Protein AF-A0A329R8H9-F1 (afdb_monomer)

Sequence (65 aa):
MKNDEWMQLFKPIPKRKTDWPALINELQYPVNSVSTSQVAEDSVSLLLALGYENETYPSTMSLQD

Foldseek 3Di:
DPPVVLCVLQVWDQADAAQVVQLCVLVVDPQPDPFLLSVQVSVQSNSVNRRIHGPHRRDVVNRHD

Radius of gyration: 11.98 Å; Cα contacts (8 Å, |Δi|>4): 70; chains: 1; bounding box: 32×20×26 Å

Structure (mmCIF, N/CA/C/O backbone):
data_AF-A0A329R8H9-F1
#
_entry.id   AF-A0A329R8H9-F1
#
loop_
_atom_site.group_PDB
_atom_site.id
_atom_site.type_symbol
_atom_site.label_atom_id
_atom_site.label_alt_id
_atom_site.label_comp_id
_atom_site.label_asym_id
_atom_site.label_entity_id
_atom_site.label_seq_id
_atom_site.pdbx_PDB_ins_code
_atom_site.Cartn_x
_atom_site.Cartn_y
_atom_site.Cartn_z
_atom_site.occupancy
_atom_site.B_iso_or_equiv
_atom_site.auth_seq_id
_atom_site.auth_comp_id
_atom_site.auth_asym_id
_atom_site.auth_atom_id
_atom_site.pdbx_PDB_model_num
ATOM 1 N N . MET A 1 1 ? 11.047 -11.474 1.346 1.00 57.03 1 MET A N 1
ATOM 2 C CA . MET A 1 1 ? 9.851 -10.921 2.002 1.00 57.03 1 MET A CA 1
ATOM 3 C C . MET A 1 1 ? 8.656 -11.778 1.621 1.00 57.03 1 MET A C 1
ATOM 5 O O . MET A 1 1 ? 8.475 -12.038 0.435 1.00 57.03 1 MET A O 1
ATOM 9 N N . LYS A 1 2 ? 7.903 -12.313 2.582 1.00 59.94 2 LYS A N 1
ATOM 10 C CA . LYS A 1 2 ? 6.609 -12.959 2.293 1.00 59.94 2 LYS A CA 1
ATOM 11 C C . LYS A 1 2 ? 5.578 -11.873 1.959 1.00 59.94 2 LYS A C 1
ATOM 13 O O . LYS A 1 2 ? 5.675 -10.774 2.493 1.00 59.94 2 LYS A O 1
ATOM 18 N N . ASN A 1 3 ? 4.587 -12.180 1.118 1.00 59.22 3 ASN A N 1
ATOM 19 C CA . ASN A 1 3 ? 3.526 -11.229 0.731 1.00 59.22 3 ASN A CA 1
ATOM 20 C C . ASN A 1 3 ? 2.854 -10.558 1.948 1.00 59.22 3 ASN A C 1
ATOM 22 O O . ASN A 1 3 ? 2.530 -9.373 1.922 1.00 59.22 3 ASN A O 1
ATOM 26 N N . ASP A 1 4 ? 2.724 -11.305 3.043 1.00 67.75 4 ASP A N 1
ATOM 27 C CA . ASP A 1 4 ? 2.090 -10.834 4.274 1.00 67.75 4 ASP A CA 1
ATOM 28 C C . ASP A 1 4 ? 2.965 -9.841 5.061 1.00 67.75 4 ASP A C 1
ATOM 30 O O . ASP A 1 4 ? 2.437 -9.009 5.793 1.00 67.75 4 ASP A O 1
ATOM 34 N N . GLU A 1 5 ? 4.294 -9.898 4.913 1.00 78.19 5 GLU A N 1
ATOM 35 C CA . GLU A 1 5 ? 5.234 -8.987 5.587 1.00 78.19 5 GLU A CA 1
ATOM 36 C C . GLU A 1 5 ? 5.187 -7.585 4.972 1.00 78.19 5 GLU A C 1
ATOM 38 O O . GLU A 1 5 ? 5.307 -6.599 5.693 1.00 78.19 5 GLU A O 1
ATOM 43 N N . TRP A 1 6 ? 4.956 -7.486 3.658 1.00 78.25 6 TRP A N 1
ATOM 44 C CA . TRP A 1 6 ? 4.813 -6.205 2.961 1.00 78.25 6 TRP A CA 1
ATOM 45 C C . TRP A 1 6 ? 3.568 -5.454 3.431 1.00 78.25 6 TRP A C 1
ATOM 47 O O . TRP A 1 6 ? 3.656 -4.316 3.880 1.00 78.25 6 TRP A O 1
ATOM 57 N N . MET A 1 7 ? 2.413 -6.124 3.435 1.00 78.94 7 MET A N 1
ATOM 58 C CA . MET A 1 7 ? 1.148 -5.539 3.894 1.00 78.94 7 MET A CA 1
ATOM 59 C C . MET A 1 7 ? 1.177 -5.128 5.375 1.00 78.94 7 MET A C 1
ATOM 61 O O . MET A 1 7 ? 0.520 -4.162 5.766 1.00 78.94 7 MET A O 1
ATOM 65 N N . GLN A 1 8 ? 1.964 -5.820 6.203 1.00 80.50 8 GLN A N 1
ATOM 66 C CA . GLN A 1 8 ? 2.146 -5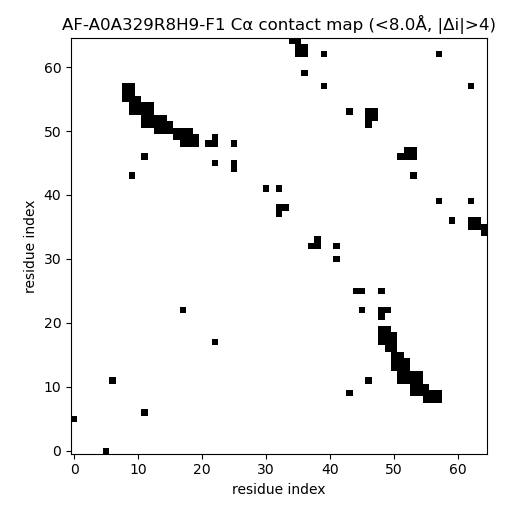.471 7.614 1.00 80.50 8 GLN A CA 1
ATOM 67 C C . GLN A 1 8 ? 2.911 -4.159 7.832 1.00 80.50 8 GLN A C 1
ATOM 69 O O . GLN A 1 8 ? 2.723 -3.541 8.881 1.00 80.50 8 GLN A O 1
ATOM 74 N N . LEU A 1 9 ? 3.725 -3.701 6.871 1.00 81.25 9 LEU A N 1
ATOM 75 C CA . LEU A 1 9 ? 4.441 -2.425 6.985 1.00 81.25 9 LEU A CA 1
ATOM 76 C C . LEU A 1 9 ? 3.495 -1.221 7.006 1.00 81.25 9 LEU A C 1
ATOM 78 O O . LEU A 1 9 ? 3.753 -0.249 7.711 1.00 81.25 9 LEU A O 1
ATOM 82 N N . PHE A 1 10 ? 2.403 -1.301 6.249 1.00 82.31 10 PHE A N 1
ATOM 83 C CA . PHE A 1 10 ? 1.455 -0.201 6.073 1.00 82.31 10 PHE A CA 1
ATOM 84 C C . PHE A 1 10 ? 0.372 -0.169 7.159 1.00 82.31 10 PHE A C 1
ATOM 86 O O . PHE A 1 10 ? -0.226 0.879 7.402 1.00 82.31 10 PHE A O 1
ATOM 93 N N . LYS A 1 11 ? 0.120 -1.319 7.811 1.00 85.06 11 LYS A N 1
ATOM 94 C CA . LYS A 1 11 ? -0.983 -1.529 8.768 1.00 85.06 11 LYS A CA 1
ATOM 95 C C . LYS A 1 11 ? -2.292 -0.900 8.261 1.00 85.06 11 LYS A C 1
ATOM 97 O O . LYS A 1 11 ? -2.807 0.031 8.883 1.00 85.06 11 LYS A O 1
ATOM 102 N N . PRO A 1 12 ? -2.805 -1.352 7.105 1.00 82.31 12 PRO A N 1
ATOM 103 C CA . PRO A 1 12 ? -3.935 -0.698 6.467 1.00 82.31 12 PRO A CA 1
ATOM 104 C C . PRO A 1 12 ? -5.206 -0.888 7.292 1.00 82.31 12 PRO A C 1
ATOM 106 O O . PRO A 1 12 ? -5.572 -2.008 7.656 1.00 82.31 12 PRO A O 1
ATOM 109 N N . ILE A 1 13 ? -5.911 0.209 7.550 1.00 85.38 13 ILE A N 1
ATOM 110 C CA . ILE A 1 13 ? -7.154 0.215 8.320 1.00 85.38 13 ILE A CA 1
ATOM 111 C C . ILE A 1 13 ? -8.302 0.595 7.401 1.00 85.38 13 ILE A C 1
ATOM 113 O O . ILE A 1 13 ? -8.250 1.660 6.786 1.00 85.38 13 ILE A O 1
ATOM 117 N N . PRO A 1 14 ? -9.360 -0.227 7.312 1.00 85.94 14 PRO A N 1
ATOM 118 C CA . PRO A 1 14 ? -10.533 0.123 6.530 1.00 85.94 14 PRO A CA 1
ATOM 119 C C . PRO A 1 14 ? -11.246 1.308 7.191 1.00 85.94 14 PRO A C 1
ATOM 121 O O . PRO A 1 14 ? -11.742 1.204 8.314 1.00 85.94 14 PRO A O 1
ATOM 124 N N . LYS A 1 15 ? -11.293 2.447 6.498 1.00 85.56 15 LYS A N 1
ATOM 125 C CA . LYS A 1 15 ? -11.917 3.687 6.995 1.00 85.56 15 LYS A CA 1
ATOM 126 C C . LYS A 1 15 ? -13.158 4.062 6.210 1.00 85.56 15 LYS A C 1
ATOM 128 O O . LYS A 1 15 ? -14.120 4.580 6.771 1.00 85.56 15 LYS A O 1
ATOM 133 N N . ARG A 1 16 ? -13.148 3.782 4.911 1.00 84.75 16 ARG A N 1
ATOM 134 C CA . ARG A 1 16 ? -14.239 4.092 3.993 1.00 84.75 16 ARG A CA 1
ATOM 135 C C . ARG A 1 16 ? -14.366 3.007 2.933 1.00 84.75 16 ARG A C 1
ATOM 137 O O . ARG A 1 16 ? -13.489 2.164 2.776 1.00 84.75 16 ARG A O 1
ATOM 144 N N . LYS A 1 17 ? -15.491 3.012 2.218 1.00 82.62 17 LYS A N 1
ATOM 145 C CA . LYS A 1 17 ? -15.631 2.185 1.017 1.00 82.62 17 LYS A CA 1
ATOM 146 C C . LYS A 1 17 ? -14.690 2.699 -0.069 1.00 82.62 17 LYS A C 1
ATOM 148 O O . LYS A 1 17 ? -14.364 3.884 -0.093 1.00 82.62 17 LYS A O 1
ATOM 153 N N . THR A 1 18 ? -14.317 1.794 -0.963 1.00 84.50 18 THR A N 1
ATOM 154 C CA . THR A 1 18 ? -13.511 2.080 -2.1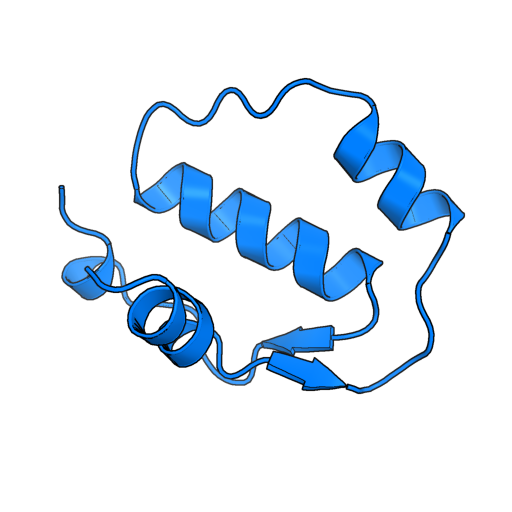45 1.00 84.50 18 THR A CA 1
ATOM 155 C C . THR A 1 18 ? -14.074 3.249 -2.938 1.00 84.50 18 THR A C 1
ATOM 157 O O . THR A 1 18 ? -15.259 3.279 -3.284 1.00 84.50 18 THR A O 1
ATOM 160 N N . ASP A 1 19 ? -13.195 4.200 -3.225 1.00 86.06 19 ASP A N 1
ATOM 161 C CA . ASP A 1 19 ? -13.453 5.320 -4.109 1.00 86.06 19 ASP A CA 1
ATOM 162 C C . ASP A 1 19 ? -13.147 4.866 -5.539 1.00 86.06 19 ASP A C 1
ATOM 164 O O . ASP A 1 19 ? -12.005 4.877 -5.992 1.00 86.06 19 ASP A O 1
ATOM 168 N N . TRP A 1 20 ? -14.179 4.372 -6.226 1.00 85.44 20 TRP A N 1
ATOM 169 C CA . TRP A 1 20 ? -14.048 3.800 -7.568 1.00 85.44 20 TRP A CA 1
ATOM 170 C C . TRP A 1 20 ? -13.394 4.750 -8.587 1.00 85.44 20 TRP A C 1
ATOM 172 O O . TRP A 1 20 ? -12.505 4.292 -9.302 1.00 85.44 20 TRP A O 1
ATOM 182 N N . PRO A 1 21 ? -13.762 6.045 -8.665 1.00 88.12 21 PRO A N 1
ATOM 183 C CA . PRO A 1 21 ? -13.045 7.017 -9.490 1.00 88.12 21 PRO A CA 1
ATOM 184 C C . PRO A 1 21 ? -11.547 7.116 -9.183 1.00 88.12 21 PRO A C 1
ATOM 186 O O . PRO A 1 21 ? -10.741 7.106 -10.114 1.00 88.12 21 PRO A O 1
ATOM 189 N N . ALA A 1 22 ? -11.167 7.176 -7.903 1.00 85.19 22 ALA A N 1
ATOM 190 C CA . ALA A 1 22 ? -9.760 7.228 -7.508 1.00 85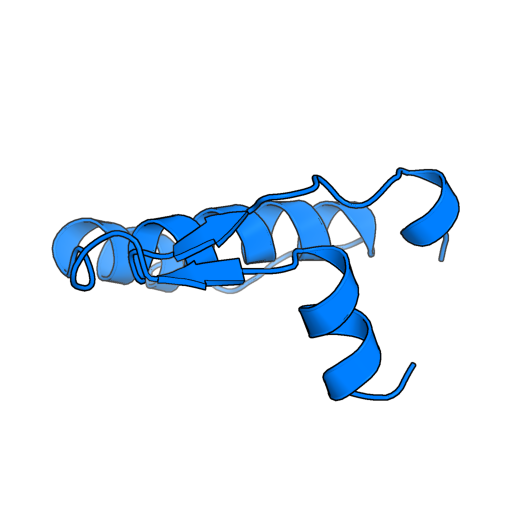.19 22 ALA A CA 1
ATOM 191 C C . ALA A 1 22 ? -9.032 5.927 -7.872 1.00 85.19 22 ALA A C 1
ATOM 193 O O . ALA A 1 22 ? -7.955 5.970 -8.453 1.00 85.19 22 ALA A O 1
ATOM 194 N N . LEU A 1 23 ? -9.653 4.770 -7.626 1.00 86.19 23 LEU A N 1
ATOM 195 C CA . LEU A 1 23 ? -9.074 3.466 -7.951 1.00 86.19 23 LEU A CA 1
ATOM 196 C C . LEU A 1 23 ? -8.848 3.296 -9.456 1.00 86.19 23 LEU A C 1
ATOM 198 O O . LEU A 1 23 ? -7.817 2.780 -9.871 1.00 86.19 23 LEU A O 1
ATOM 202 N N . ILE A 1 24 ? -9.797 3.735 -10.284 1.00 87.81 24 ILE A N 1
ATOM 203 C CA . ILE A 1 24 ? -9.650 3.685 -11.743 1.00 87.81 24 ILE A CA 1
ATOM 204 C C . ILE A 1 24 ? -8.485 4.567 -12.201 1.00 87.81 24 ILE A C 1
ATOM 206 O O . ILE A 1 24 ? -7.775 4.177 -13.122 1.00 87.81 24 ILE A O 1
ATOM 210 N N . ASN A 1 25 ? -8.280 5.726 -11.571 1.00 86.38 25 ASN A N 1
ATOM 211 C CA . ASN A 1 25 ? -7.155 6.606 -11.880 1.00 86.38 25 ASN A CA 1
ATOM 212 C C . ASN A 1 25 ? -5.809 5.956 -11.522 1.00 86.38 25 ASN A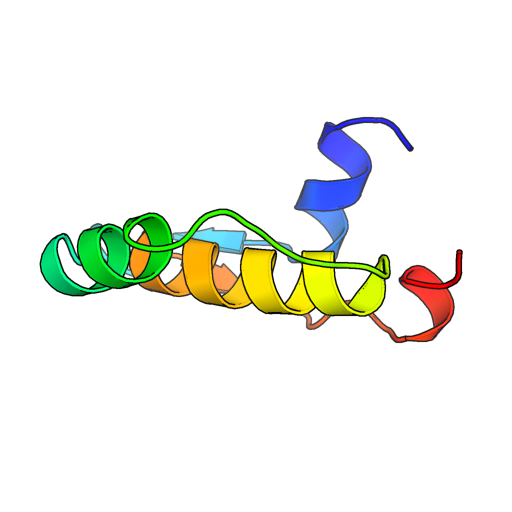 C 1
ATOM 214 O O . ASN A 1 25 ? -4.907 5.935 -12.353 1.00 86.38 25 ASN A O 1
ATOM 218 N N . GLU A 1 26 ? -5.706 5.347 -10.337 1.00 83.81 26 GLU A N 1
ATOM 219 C CA . GLU A 1 26 ? -4.502 4.614 -9.917 1.00 83.81 26 GLU A CA 1
ATOM 220 C C . GLU A 1 26 ? -4.191 3.427 -10.848 1.00 83.81 26 GLU A C 1
ATOM 222 O O . GLU A 1 26 ? -3.039 3.174 -11.181 1.00 83.81 26 GLU A O 1
ATOM 227 N N . LEU A 1 27 ? -5.217 2.715 -11.329 1.00 86.12 27 LEU A N 1
ATOM 228 C CA . LEU A 1 27 ? -5.058 1.560 -12.225 1.00 86.12 27 LEU A CA 1
ATOM 229 C C . LEU A 1 27 ? -4.930 1.929 -13.713 1.00 86.12 27 LEU A C 1
ATOM 231 O O . LEU A 1 27 ? -4.738 1.042 -14.547 1.00 86.12 27 LEU A O 1
ATOM 235 N N . GLN A 1 28 ? -5.072 3.207 -14.074 1.00 85.62 28 GLN A N 1
ATOM 236 C CA . GLN A 1 28 ? -5.019 3.660 -15.467 1.00 85.62 28 GLN A CA 1
ATOM 237 C C . GLN A 1 28 ? -3.616 3.514 -16.069 1.00 85.62 28 GLN A C 1
ATOM 239 O O . GLN A 1 28 ? -3.483 3.346 -17.284 1.00 85.62 28 GLN A O 1
ATOM 244 N N . TYR A 1 29 ? -2.583 3.562 -15.228 1.00 79.19 29 TYR A N 1
ATOM 245 C CA . TYR A 1 29 ? -1.190 3.494 -15.643 1.00 79.19 29 TYR A CA 1
ATOM 246 C C . TYR A 1 29 ? -0.546 2.193 -15.160 1.00 79.19 29 TYR A C 1
ATOM 248 O O . TYR A 1 29 ? -0.838 1.724 -14.059 1.00 79.19 29 TYR A O 1
ATOM 256 N N . PRO A 1 30 ? 0.337 1.581 -15.968 1.00 77.00 30 PRO A N 1
ATOM 257 C CA . PRO A 1 30 ? 1.128 0.461 -15.493 1.00 77.00 30 PRO A CA 1
ATOM 258 C C . PRO A 1 30 ? 2.025 0.929 -14.346 1.00 77.00 30 PRO A C 1
ATOM 260 O O . PRO A 1 30 ? 2.677 1.968 -14.451 1.00 77.00 30 PRO A O 1
ATOM 263 N N . VAL A 1 31 ? 2.084 0.125 -13.285 1.00 77.69 31 VAL A N 1
ATOM 264 C CA . VAL A 1 31 ? 3.026 0.320 -12.180 1.00 77.69 31 VAL A CA 1
ATOM 265 C C . VAL A 1 31 ? 4.441 0.304 -12.761 1.00 77.69 31 VAL A C 1
ATOM 267 O O . VAL A 1 31 ? 4.890 -0.712 -13.295 1.00 77.69 31 VAL A O 1
ATOM 270 N N . ASN A 1 32 ? 5.113 1.453 -12.723 1.00 79.00 32 ASN A N 1
ATOM 271 C CA . ASN A 1 32 ? 6.440 1.668 -13.300 1.00 79.00 32 ASN A CA 1
ATOM 272 C C . ASN A 1 32 ? 7.510 1.891 -12.223 1.00 79.00 32 ASN A C 1
ATOM 274 O O . ASN A 1 32 ? 8.569 2.444 -12.521 1.00 79.00 32 ASN A O 1
ATOM 278 N N . SER A 1 33 ? 7.233 1.467 -10.989 1.00 79.69 33 SER A N 1
ATOM 279 C CA . SER A 1 33 ? 8.147 1.590 -9.863 1.00 79.69 33 SER A CA 1
ATOM 280 C C . SER A 1 33 ? 9.475 0.896 -10.185 1.00 79.69 33 SER A C 1
ATOM 282 O O . SER A 1 33 ? 9.513 -0.287 -10.527 1.00 79.69 33 SER A O 1
ATOM 284 N N . VAL A 1 34 ? 10.578 1.632 -10.068 1.00 82.06 34 VAL A N 1
ATOM 285 C CA . VAL A 1 34 ? 11.947 1.136 -10.287 1.00 82.06 34 VAL A CA 1
ATOM 286 C C . VAL A 1 34 ? 12.710 0.901 -8.981 1.00 82.06 34 VAL A C 1
ATOM 288 O O . VAL A 1 34 ? 13.858 0.471 -9.021 1.00 82.06 34 VAL A O 1
ATOM 291 N N . SER A 1 35 ? 12.089 1.179 -7.830 1.00 82.62 35 SER A N 1
ATOM 292 C CA . SER A 1 35 ? 12.658 0.956 -6.495 1.00 82.62 35 SER A CA 1
ATOM 293 C C . SER A 1 35 ? 11.600 0.507 -5.490 1.00 82.62 35 SER A C 1
ATOM 295 O O . SER A 1 35 ? 10.416 0.828 -5.637 1.00 82.62 35 SER A O 1
ATOM 297 N N . THR A 1 36 ? 12.026 -0.178 -4.425 1.00 82.19 36 THR A N 1
ATOM 298 C CA . THR A 1 36 ? 11.136 -0.604 -3.328 1.00 82.19 36 THR A CA 1
ATOM 299 C C . THR A 1 36 ? 10.428 0.583 -2.657 1.00 82.19 36 THR A C 1
ATOM 301 O O . THR A 1 36 ? 9.270 0.468 -2.255 1.00 82.19 36 THR A O 1
ATOM 304 N N . SER A 1 37 ? 11.061 1.760 -2.619 1.00 81.75 37 SER A N 1
ATOM 305 C CA . SER A 1 37 ? 10.435 2.999 -2.132 1.00 81.75 37 SER A CA 1
ATOM 306 C C . SER A 1 37 ? 9.277 3.473 -3.009 1.00 81.75 37 SER A C 1
ATOM 308 O O . SER A 1 37 ? 8.230 3.841 -2.484 1.00 81.75 37 SER A O 1
ATO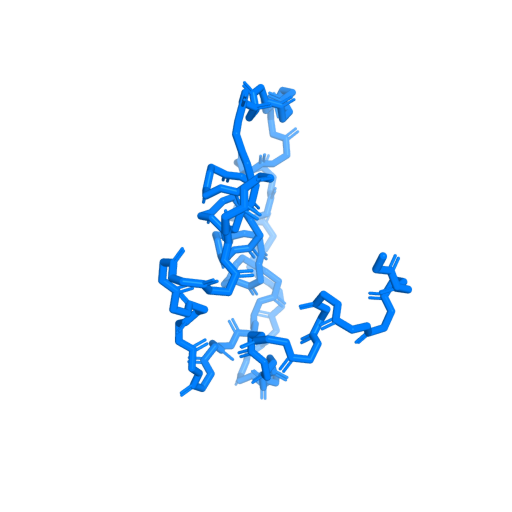M 310 N N . GLN A 1 38 ? 9.428 3.417 -4.335 1.00 82.12 38 GLN A N 1
ATOM 311 C CA . GLN A 1 38 ? 8.340 3.767 -5.253 1.00 82.12 38 GLN A CA 1
ATOM 312 C C . GLN A 1 38 ? 7.199 2.752 -5.177 1.00 82.12 38 GLN A C 1
ATOM 314 O O . GLN A 1 38 ? 6.040 3.143 -5.139 1.00 82.12 38 GLN A O 1
ATOM 319 N N . VAL A 1 39 ? 7.513 1.456 -5.047 1.00 84.94 39 VAL A N 1
ATOM 320 C CA . VAL A 1 39 ? 6.486 0.424 -4.825 1.00 84.94 39 VAL A CA 1
ATOM 321 C C . VAL A 1 39 ? 5.696 0.714 -3.543 1.00 84.94 39 VAL A C 1
ATOM 323 O O . VAL A 1 39 ? 4.490 0.473 -3.495 1.00 84.94 39 VAL A O 1
ATOM 326 N N . ALA A 1 40 ? 6.340 1.244 -2.499 1.00 84.75 40 ALA A N 1
ATOM 327 C CA . ALA A 1 40 ? 5.662 1.626 -1.264 1.00 84.75 40 ALA A CA 1
ATOM 328 C C . ALA A 1 40 ? 4.768 2.863 -1.422 1.00 84.75 40 ALA A C 1
ATOM 330 O O . ALA A 1 40 ? 3.650 2.855 -0.909 1.00 84.75 40 ALA A O 1
ATOM 331 N N . GLU A 1 41 ? 5.221 3.887 -2.144 1.00 84.81 41 GLU A N 1
ATOM 332 C CA . GLU A 1 41 ? 4.410 5.065 -2.489 1.00 84.81 41 GLU A CA 1
ATOM 333 C C . GLU A 1 41 ? 3.165 4.668 -3.294 1.00 84.81 41 GLU A C 1
ATOM 335 O O . GLU A 1 41 ? 2.044 5.008 -2.911 1.00 84.81 41 GLU A O 1
ATOM 340 N N . ASP A 1 42 ? 3.344 3.850 -4.331 1.00 86.00 42 ASP A N 1
ATOM 341 C CA . ASP A 1 42 ? 2.250 3.352 -5.170 1.00 86.00 42 ASP A CA 1
ATOM 342 C C . ASP A 1 42 ? 1.278 2.474 -4.360 1.00 86.00 42 ASP A C 1
ATOM 344 O O . ASP A 1 42 ? 0.056 2.580 -4.490 1.00 86.00 42 ASP A O 1
ATOM 348 N N . SER A 1 43 ? 1.806 1.651 -3.445 1.00 85.69 43 SER A N 1
ATOM 349 C CA . SER A 1 43 ? 0.991 0.849 -2.520 1.00 85.69 43 SER A CA 1
ATOM 350 C C . SER A 1 43 ? 0.138 1.731 -1.600 1.00 85.69 43 SER A C 1
ATOM 352 O O . SER A 1 43 ? -1.020 1.405 -1.337 1.00 85.69 43 SER A O 1
ATOM 354 N N . VAL A 1 44 ? 0.672 2.859 -1.118 1.00 86.81 44 VAL A N 1
ATOM 355 C CA . VAL A 1 44 ? -0.065 3.815 -0.274 1.00 86.81 44 VAL A CA 1
ATOM 356 C C . VAL A 1 44 ? -1.211 4.458 -1.05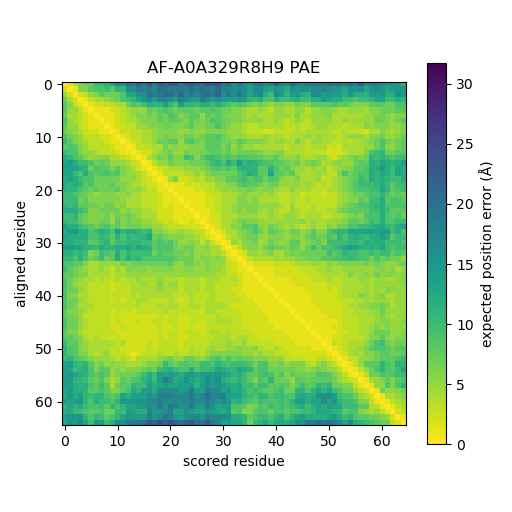2 1.00 86.81 44 VAL A C 1
ATOM 358 O O . VAL A 1 44 ? -2.336 4.480 -0.545 1.00 86.81 44 VAL A O 1
ATOM 361 N N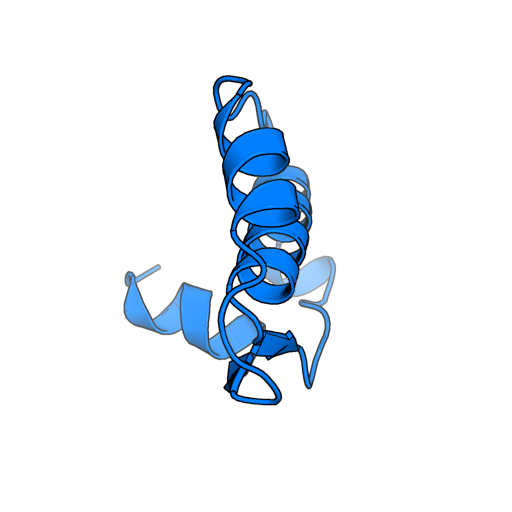 . SER A 1 45 ? -0.955 4.938 -2.269 1.00 86.44 45 SER A N 1
ATOM 362 C CA . SER A 1 45 ? -1.976 5.548 -3.133 1.00 86.44 45 SER A CA 1
ATOM 363 C C . SER A 1 45 ? -3.105 4.566 -3.450 1.00 86.44 45 SER A C 1
ATOM 365 O O . SER A 1 45 ? -4.286 4.891 -3.283 1.00 86.44 45 SER A O 1
ATOM 367 N N . LEU A 1 46 ? -2.757 3.317 -3.774 1.00 87.50 46 LEU A N 1
ATOM 368 C CA . LEU A 1 46 ? -3.729 2.255 -4.017 1.00 87.50 46 LEU A CA 1
ATOM 369 C C . LEU A 1 46 ? -4.581 1.948 -2.775 1.00 87.50 46 LEU A C 1
ATOM 371 O O . LEU A 1 46 ? -5.803 1.822 -2.876 1.00 87.50 46 LEU A O 1
ATOM 375 N N . LEU A 1 47 ? -3.966 1.853 -1.591 1.00 88.25 47 LEU A N 1
ATOM 376 C CA . LEU A 1 47 ? -4.684 1.613 -0.334 1.00 88.25 47 LEU A CA 1
ATOM 377 C C . LEU A 1 47 ? -5.676 2.743 -0.029 1.00 88.25 47 LEU A C 1
ATOM 379 O O . LEU A 1 47 ? -6.834 2.467 0.297 1.00 88.25 47 LEU A O 1
ATOM 383 N N . LEU A 1 48 ? -5.273 3.999 -0.234 1.00 87.06 48 LEU A N 1
ATOM 384 C CA . LEU A 1 48 ? -6.140 5.167 -0.060 1.00 87.06 48 LEU A CA 1
ATOM 385 C C . LEU A 1 48 ? -7.335 5.161 -1.017 1.00 87.06 48 LEU A C 1
ATOM 387 O O . LEU A 1 48 ? -8.454 5.479 -0.592 1.00 87.06 48 LEU A O 1
ATOM 391 N N . ALA A 1 49 ? -7.123 4.773 -2.277 1.00 87.56 49 ALA A N 1
ATOM 392 C CA . ALA A 1 49 ? -8.178 4.629 -3.278 1.00 87.56 49 ALA A CA 1
ATOM 393 C C . ALA A 1 49 ? -9.148 3.486 -2.935 1.00 87.56 49 ALA A C 1
ATOM 395 O O . ALA A 1 49 ? -10.367 3.617 -3.072 1.00 87.56 49 ALA A O 1
ATOM 396 N N . LEU A 1 50 ? -8.628 2.384 -2.391 1.00 89.12 50 LEU A N 1
ATOM 397 C CA . LEU A 1 50 ? -9.426 1.267 -1.885 1.00 89.12 50 LEU A CA 1
ATOM 398 C C . LEU A 1 50 ? -10.221 1.607 -0.616 1.00 89.12 50 LEU A C 1
ATOM 400 O O . LEU A 1 50 ? -11.140 0.863 -0.269 1.00 89.12 50 LEU A O 1
ATOM 404 N N . GLY A 1 51 ? -9.939 2.748 0.019 1.00 87.81 51 GLY A N 1
ATOM 405 C CA . GLY A 1 51 ? -10.627 3.231 1.217 1.00 87.81 51 GLY A CA 1
ATOM 406 C C . GLY A 1 51 ? -9.944 2.842 2.532 1.00 87.8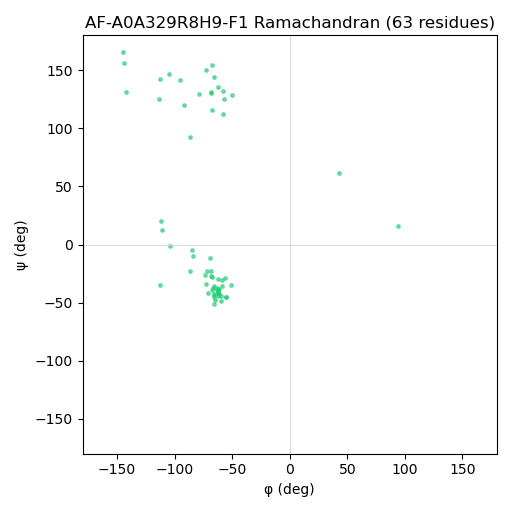1 51 GLY A C 1
ATOM 407 O O . GLY A 1 51 ? -10.552 2.945 3.605 1.00 87.81 51 GLY A O 1
ATOM 408 N N . TYR A 1 52 ? -8.686 2.414 2.452 1.00 88.06 52 TYR A N 1
ATOM 409 C CA . TYR A 1 52 ? -7.825 2.138 3.592 1.00 88.06 52 TYR A CA 1
ATOM 410 C C . TYR A 1 52 ? -6.957 3.354 3.906 1.00 88.06 52 TYR A C 1
ATOM 412 O O . TYR A 1 52 ? -6.459 4.020 3.006 1.00 88.06 52 TYR A O 1
ATOM 420 N N . GLU A 1 53 ? -6.746 3.632 5.185 1.00 84.38 53 GLU A N 1
ATOM 421 C CA . GLU A 1 53 ? -5.702 4.559 5.626 1.00 84.38 53 GLU A CA 1
ATOM 422 C C . GLU A 1 53 ? -4.534 3.767 6.204 1.00 84.38 53 GLU A C 1
ATOM 424 O O . GLU A 1 53 ? -4.732 2.712 6.814 1.00 84.38 53 GLU A O 1
ATOM 429 N N . ASN A 1 54 ? -3.323 4.288 6.025 1.00 77.00 54 ASN A N 1
ATOM 430 C CA . ASN A 1 54 ? -2.117 3.678 6.568 1.00 77.00 54 ASN A CA 1
ATOM 431 C C . ASN A 1 54 ? -1.826 4.276 7.937 1.00 77.00 54 ASN A C 1
ATOM 433 O O . ASN A 1 54 ? -1.623 5.482 8.071 1.00 77.00 54 ASN A O 1
ATOM 437 N N . GLU A 1 55 ? -1.807 3.423 8.957 1.00 69.75 55 GLU A N 1
ATOM 438 C CA . GLU A 1 55 ? -1.505 3.828 10.330 1.00 69.75 55 GLU A CA 1
ATOM 439 C C . GLU A 1 55 ? -0.017 4.165 10.502 1.00 69.75 55 GLU A C 1
ATOM 441 O O . GLU A 1 55 ? 0.387 4.875 11.422 1.00 69.75 55 GLU A O 1
ATOM 446 N N . THR A 1 56 ? 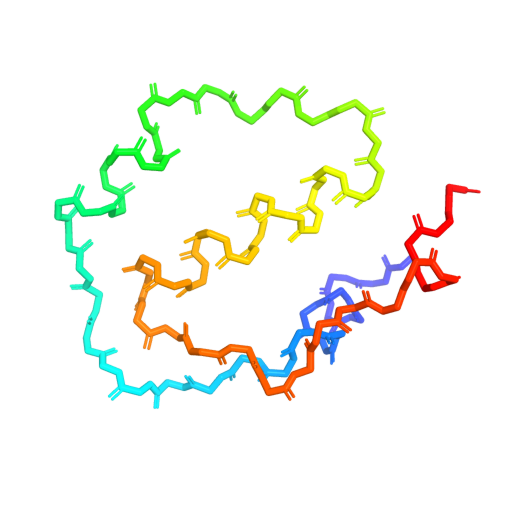0.832 3.629 9.625 1.00 69.69 56 THR A N 1
ATOM 447 C CA . THR A 1 56 ? 2.274 3.858 9.631 1.00 69.69 56 THR A CA 1
ATOM 448 C C . THR A 1 56 ? 2.771 3.947 8.194 1.00 69.69 56 THR A C 1
ATOM 450 O O . THR A 1 56 ? 2.449 3.096 7.368 1.00 69.69 56 THR A O 1
ATOM 453 N N . TYR A 1 57 ? 3.553 4.983 7.888 1.00 71.00 57 TYR A N 1
ATOM 454 C CA . TYR A 1 57 ? 4.294 5.029 6.632 1.00 71.00 57 TYR A CA 1
ATOM 455 C C . TYR A 1 57 ? 5.534 4.138 6.777 1.00 71.00 57 TYR A C 1
ATOM 457 O O . TYR A 1 57 ? 6.247 4.284 7.781 1.00 71.00 57 TYR A O 1
ATOM 465 N N . PRO A 1 58 ? 5.810 3.215 5.840 1.00 67.19 58 PRO A N 1
ATOM 466 C CA . PRO A 1 58 ? 6.986 2.371 5.951 1.00 67.19 58 PRO A CA 1
ATOM 467 C C . PRO A 1 58 ? 8.240 3.243 6.020 1.00 67.19 58 PRO A C 1
ATOM 469 O O . PRO A 1 58 ? 8.414 4.190 5.254 1.00 67.19 58 PRO A O 1
ATOM 472 N N . SER A 1 59 ? 9.112 2.952 6.980 1.00 64.81 59 SER A N 1
ATOM 473 C CA . SER A 1 59 ? 10.357 3.702 7.138 1.00 64.81 59 SER A CA 1
ATOM 474 C C . SER A 1 59 ? 11.251 3.468 5.922 1.00 64.81 59 SER A C 1
ATOM 476 O O . SER A 1 59 ? 11.329 2.344 5.437 1.00 64.81 59 SER A O 1
ATOM 478 N N . THR A 1 60 ? 11.995 4.478 5.469 1.00 60.47 60 THR A N 1
ATOM 479 C CA . THR A 1 60 ? 12.953 4.329 4.352 1.00 60.47 60 THR A CA 1
ATOM 480 C C . THR A 1 60 ? 13.990 3.224 4.602 1.00 60.47 60 THR A C 1
ATOM 482 O O . THR A 1 60 ? 14.424 2.568 3.665 1.00 60.47 60 THR A O 1
ATOM 485 N N . MET A 1 61 ? 14.324 2.949 5.871 1.00 56.84 61 MET A N 1
ATOM 486 C CA . MET A 1 61 ? 15.155 1.809 6.295 1.00 56.84 61 MET A CA 1
ATOM 487 C C . MET A 1 61 ? 14.494 0.435 6.088 1.00 56.84 61 MET A C 1
ATOM 489 O O . MET A 1 61 ? 15.188 -0.559 5.920 1.00 56.84 61 MET A O 1
ATOM 493 N N . SER A 1 62 ? 13.163 0.358 6.117 1.00 62.94 62 SER A N 1
ATOM 494 C CA . SER A 1 62 ? 12.393 -0.866 5.844 1.00 62.94 62 SER A CA 1
ATOM 495 C C . SER A 1 62 ? 12.158 -1.096 4.348 1.00 62.94 62 SER A C 1
ATOM 497 O O . SER A 1 62 ? 11.676 -2.161 3.975 1.00 62.94 62 SER A O 1
ATOM 499 N N . LEU A 1 63 ? 12.474 -0.096 3.519 1.00 69.69 63 LEU A N 1
ATOM 500 C CA . LEU A 1 63 ? 12.285 -0.068 2.067 1.00 69.69 63 LEU A CA 1
ATOM 501 C C . LEU A 1 63 ? 13.621 -0.118 1.302 1.00 69.69 63 LEU A C 1
ATOM 503 O O . LEU A 1 63 ? 13.654 0.186 0.113 1.00 69.69 63 LEU A O 1
ATOM 507 N N . GLN A 1 64 ? 14.724 -0.440 1.985 1.00 63.81 64 GLN A N 1
ATOM 508 C CA . GLN A 1 64 ? 16.032 -0.604 1.351 1.00 63.81 64 GLN A CA 1
ATOM 509 C C . GLN A 1 64 ? 16.034 -1.854 0.459 1.00 63.81 64 GLN A C 1
ATOM 511 O O . GLN A 1 64 ? 15.609 -2.917 0.911 1.00 63.81 64 GLN A O 1
ATOM 516 N N . ASP A 1 65 ? 16.509 -1.694 -0.781 1.00 58.91 65 ASP A N 1
ATOM 517 C CA . ASP A 1 65 ? 16.698 -2.782 -1.754 1.00 58.91 65 ASP A CA 1
ATOM 518 C C . ASP A 1 65 ? 17.757 -3.808 -1.301 1.00 58.91 65 ASP A C 1
ATOM 520 O O . ASP A 1 65 ? 18.795 -3.390 -0.726 1.00 58.91 65 ASP A O 1
#

Mean predicted aligned error: 6.67 Å

pLDDT: mean 79.31, std 9.2, range [56.84, 89.12]

Organism: NCBI:txid29920

Secondary structure (DSSP, 8-state):
--HHHHHHHH-EEE-S---HHHHHHHTTS-----SHHHHHHHHHHHHHHHTEEESSPPPGGGG--

Solvent-accessible surface area (backbone atoms only — not comparable to full-atom values): 3845 Å² total; per-residue (Å²): 132,57,79,68,58,60,55,58,48,32,47,69,38,85,76,49,75,56,39,62,73,52,38,51,58,64,66,70,51,82,89,76,60,90,44,55,55,45,48,49,54,53,48,50,55,48,37,47,20,52,15,24,46,63,79,38,80,66,49,72,83,80,34,63,127